Protein AF-A0A8X8A8C5-F1 (afdb_monomer)

Mean predicted aligned error: 16.79 Å

pLDDT: mean 71.11, std 15.17, range [40.16, 96.12]

Structure (mmCIF, N/CA/C/O backbone):
data_AF-A0A8X8A8C5-F1
#
_entry.id   AF-A0A8X8A8C5-F1
#
loop_
_atom_site.group_PDB
_atom_site.id
_atom_site.type_symbol
_atom_site.label_atom_id
_atom_site.label_alt_id
_atom_site.label_comp_id
_atom_site.label_asym_id
_atom_site.label_entity_id
_atom_site.label_seq_id
_atom_site.pdbx_PDB_ins_code
_atom_site.Cartn_x
_atom_site.Cartn_y
_atom_site.Cartn_z
_atom_site.occupancy
_atom_site.B_iso_or_equiv
_atom_site.auth_seq_id
_atom_site.auth_comp_id
_atom_site.auth_asym_id
_atom_site.auth_atom_id
_atom_site.pdbx_PDB_model_num
ATOM 1 N N . MET A 1 1 ? 58.739 -18.950 -27.497 1.00 55.09 1 MET A N 1
ATOM 2 C CA . MET A 1 1 ? 57.586 -18.528 -26.671 1.00 55.09 1 MET A CA 1
ATOM 3 C C . MET A 1 1 ? 56.767 -17.544 -27.496 1.00 55.09 1 MET A C 1
ATOM 5 O O . MET A 1 1 ? 57.222 -16.428 -27.693 1.00 55.09 1 MET A O 1
ATOM 9 N N . ALA A 1 2 ? 55.650 -17.980 -28.085 1.00 63.03 2 ALA A N 1
ATOM 10 C CA . ALA A 1 2 ? 54.789 -17.120 -28.902 1.00 63.03 2 ALA A CA 1
ATOM 11 C C . ALA A 1 2 ? 53.777 -16.403 -27.995 1.00 63.03 2 ALA A C 1
ATOM 13 O O . ALA A 1 2 ? 53.099 -17.051 -27.199 1.00 63.03 2 ALA A O 1
ATOM 14 N N . SER A 1 3 ? 53.713 -15.074 -28.071 1.00 65.06 3 SER A N 1
ATOM 15 C CA . SER A 1 3 ? 52.766 -14.254 -27.316 1.00 65.06 3 SER A CA 1
ATOM 16 C C . SER A 1 3 ? 51.352 -14.419 -27.877 1.00 65.06 3 SER A C 1
ATOM 18 O O . SER A 1 3 ? 51.109 -14.206 -29.063 1.00 65.06 3 SER A O 1
ATOM 20 N N . ALA A 1 4 ? 50.407 -14.807 -27.019 1.00 76.12 4 ALA A N 1
ATOM 21 C CA . ALA A 1 4 ? 48.998 -14.908 -27.382 1.00 76.12 4 ALA A CA 1
ATOM 22 C C . ALA A 1 4 ? 48.418 -13.518 -27.730 1.00 76.12 4 ALA A C 1
ATOM 24 O O . ALA A 1 4 ? 48.755 -12.530 -27.064 1.00 76.12 4 ALA A O 1
ATOM 25 N N . PRO A 1 5 ? 47.538 -13.413 -28.742 1.00 70.56 5 PRO A N 1
ATOM 26 C CA . PRO A 1 5 ? 46.909 -12.148 -29.093 1.00 70.56 5 PRO A CA 1
ATOM 27 C C . PRO A 1 5 ? 45.948 -11.723 -27.976 1.00 70.56 5 PRO A C 1
ATOM 29 O O . PRO A 1 5 ? 45.066 -12.480 -27.572 1.00 70.56 5 PRO A O 1
ATOM 32 N N . ARG A 1 6 ? 46.129 -10.505 -27.450 1.00 73.75 6 ARG A N 1
ATOM 33 C CA . ARG A 1 6 ? 45.235 -9.930 -26.433 1.00 73.75 6 ARG A CA 1
ATOM 34 C C . ARG A 1 6 ? 43.829 -9.732 -27.024 1.00 73.75 6 ARG A C 1
ATOM 36 O O . ARG A 1 6 ? 43.729 -9.159 -28.112 1.00 73.75 6 ARG A O 1
ATOM 43 N N . PRO A 1 7 ? 42.753 -10.143 -26.326 1.00 69.25 7 PRO A N 1
ATOM 44 C CA . PRO A 1 7 ? 41.389 -9.878 -26.768 1.00 69.25 7 PRO A CA 1
ATOM 45 C C . PRO A 1 7 ? 41.143 -8.366 -26.773 1.00 69.25 7 PRO A C 1
ATOM 47 O O . PRO A 1 7 ? 41.392 -7.672 -25.786 1.00 69.25 7 PRO A O 1
ATOM 50 N N . ARG A 1 8 ? 40.708 -7.845 -27.921 1.00 67.25 8 ARG A N 1
ATOM 51 C CA . ARG A 1 8 ? 40.379 -6.429 -28.100 1.00 67.25 8 ARG A CA 1
ATOM 52 C C . ARG A 1 8 ? 39.001 -6.178 -27.467 1.00 67.25 8 ARG A C 1
ATOM 54 O O . ARG A 1 8 ? 38.081 -6.930 -27.791 1.00 67.25 8 ARG A O 1
ATOM 61 N N . PRO A 1 9 ? 38.838 -5.184 -26.576 1.00 68.69 9 PRO A N 1
ATOM 62 C CA . PRO A 1 9 ? 37.526 -4.871 -26.026 1.00 68.69 9 PRO A CA 1
ATOM 63 C C . PRO A 1 9 ? 36.592 -4.395 -27.152 1.00 68.69 9 PRO A C 1
ATOM 65 O O . PRO A 1 9 ? 37.060 -3.742 -28.092 1.00 68.69 9 PRO A O 1
ATOM 68 N N . PRO A 1 10 ? 35.295 -4.741 -27.107 1.00 69.44 10 PRO A N 1
ATOM 69 C CA . PRO A 1 10 ? 34.331 -4.239 -28.073 1.00 69.44 10 PRO A CA 1
ATOM 70 C C . PRO A 1 10 ? 34.181 -2.726 -27.882 1.00 69.44 10 PRO A C 1
ATOM 72 O O . PRO A 1 10 ? 33.758 -2.255 -26.829 1.00 69.44 10 PRO A O 1
ATOM 75 N N . ASN A 1 11 ? 34.565 -1.963 -28.903 1.00 69.31 11 ASN A N 1
ATOM 76 C CA . ASN A 1 11 ? 34.429 -0.513 -28.919 1.00 69.31 11 ASN A CA 1
ATOM 77 C C . ASN A 1 11 ? 33.058 -0.183 -29.515 1.00 69.31 11 ASN A C 1
ATOM 79 O O . ASN A 1 11 ? 32.910 -0.179 -30.736 1.00 69.31 11 ASN A O 1
ATOM 83 N N . PHE A 1 12 ? 32.057 0.044 -28.668 1.00 71.12 12 PHE A N 1
ATOM 84 C CA . PHE A 1 12 ? 30.739 0.489 -29.122 1.00 71.12 12 PHE A CA 1
ATOM 85 C C . PHE A 1 12 ? 30.782 1.968 -29.506 1.00 71.12 12 PHE A C 1
ATOM 87 O O . PHE A 1 12 ? 31.432 2.779 -28.840 1.00 71.12 12 PHE A O 1
ATOM 94 N N . THR A 1 13 ? 30.099 2.328 -30.590 1.00 83.38 13 THR A N 1
ATOM 95 C CA . THR A 1 13 ? 29.954 3.737 -30.969 1.00 83.38 13 THR A CA 1
ATOM 96 C C . THR A 1 13 ? 29.025 4.449 -29.985 1.00 83.38 13 THR A C 1
ATOM 98 O O . THR A 1 13 ? 28.101 3.854 -29.429 1.00 83.38 13 THR A O 1
ATOM 101 N N . LEU A 1 14 ? 29.254 5.747 -29.762 1.00 83.69 14 LEU A N 1
ATOM 102 C CA . LEU A 1 14 ? 28.480 6.553 -28.808 1.00 83.69 14 LEU A CA 1
ATOM 103 C C . LEU A 1 14 ? 26.964 6.445 -29.079 1.00 83.69 14 LEU A C 1
ATOM 105 O O . LEU A 1 14 ? 26.177 6.28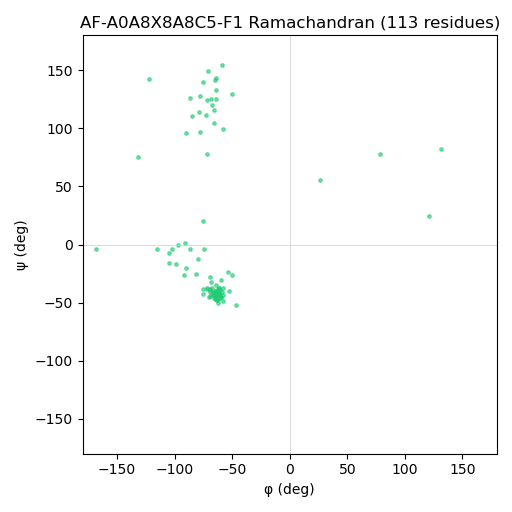9 -28.150 1.00 83.69 14 LEU A O 1
ATOM 109 N N . SER A 1 15 ? 26.563 6.438 -30.355 1.00 86.19 15 SER A N 1
ATOM 110 C CA . SER A 1 15 ? 25.176 6.248 -30.803 1.00 86.19 15 SER A CA 1
ATOM 111 C C . SER A 1 15 ? 24.585 4.887 -30.434 1.00 86.19 15 SER A C 1
ATOM 113 O O . SER A 1 15 ? 23.434 4.828 -30.010 1.00 86.19 15 SER A O 1
ATOM 115 N N . GLU A 1 16 ? 25.349 3.799 -30.553 1.00 86.00 16 GLU A N 1
ATOM 116 C CA . GLU A 1 16 ? 24.884 2.460 -30.163 1.00 86.00 16 GLU A CA 1
ATOM 117 C C . GLU A 1 16 ? 24.668 2.383 -28.652 1.00 86.00 16 GLU A C 1
ATOM 119 O O . GLU A 1 16 ? 23.658 1.850 -28.195 1.00 86.00 16 GLU A O 1
ATOM 124 N N . GLN A 1 17 ? 25.563 2.985 -27.867 1.00 89.31 17 GLN A N 1
ATOM 125 C CA . GLN A 1 17 ? 25.436 3.010 -26.413 1.00 89.31 17 GLN A CA 1
ATOM 126 C C . GLN A 1 17 ? 24.188 3.784 -25.955 1.00 89.31 17 GLN A C 1
ATOM 128 O O . GLN A 1 17 ? 23.470 3.312 -25.073 1.00 89.31 17 GLN A O 1
ATOM 133 N N . TRP A 1 18 ? 23.879 4.924 -26.581 1.00 91.38 18 TRP A N 1
ATOM 134 C CA . TRP A 1 18 ? 22.651 5.677 -26.298 1.00 91.38 18 TRP A CA 1
ATOM 135 C C . TRP A 1 18 ? 21.386 4.874 -26.603 1.00 91.38 18 TRP A C 1
ATOM 137 O O . TRP A 1 18 ? 20.454 4.871 -25.797 1.00 91.38 18 TRP A O 1
ATOM 147 N N . VAL A 1 19 ? 21.362 4.161 -27.732 1.00 92.94 19 VAL A N 1
ATOM 148 C CA . VAL A 1 19 ? 20.226 3.307 -28.106 1.00 92.94 19 VAL A CA 1
ATOM 149 C C . VAL A 1 19 ? 20.060 2.163 -27.107 1.00 92.94 19 VAL A C 1
ATOM 151 O O . VAL A 1 19 ? 18.943 1.902 -26.663 1.00 92.94 19 VAL A O 1
ATOM 154 N N . LEU A 1 20 ? 21.156 1.527 -26.688 1.00 92.19 20 LEU A N 1
ATOM 155 C CA . LEU A 1 20 ? 21.122 0.467 -25.679 1.00 92.19 20 LEU A CA 1
ATOM 156 C C . LEU A 1 20 ? 20.635 0.984 -24.318 1.00 92.19 20 LEU A C 1
ATOM 158 O O . LEU A 1 20 ? 19.837 0.311 -23.664 1.00 92.19 20 LEU A O 1
ATOM 162 N N . MET A 1 21 ? 21.053 2.184 -23.900 1.00 91.75 21 MET A N 1
ATOM 163 C CA . MET A 1 21 ? 20.563 2.806 -22.665 1.00 91.75 21 MET A CA 1
ATOM 164 C C . MET A 1 21 ? 19.065 3.109 -22.744 1.00 91.75 21 MET A C 1
ATOM 166 O O . MET A 1 21 ? 18.326 2.746 -21.830 1.00 91.75 21 MET A O 1
ATOM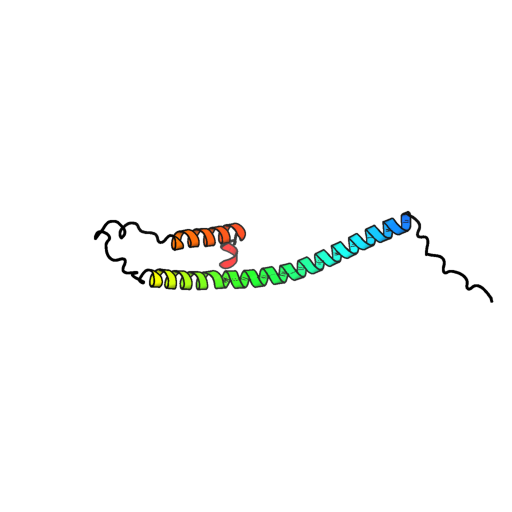 170 N N . ALA A 1 22 ? 18.602 3.709 -23.842 1.00 94.56 22 ALA A N 1
ATOM 171 C CA . ALA A 1 22 ? 17.187 4.007 -24.046 1.00 94.56 22 ALA A CA 1
ATOM 172 C C . ALA A 1 22 ? 16.334 2.728 -24.067 1.00 94.56 22 ALA A C 1
ATOM 174 O O . ALA A 1 22 ? 15.316 2.658 -23.378 1.00 94.56 22 ALA A O 1
ATOM 175 N N . ALA A 1 23 ? 16.783 1.693 -24.782 1.00 95.00 23 ALA A N 1
ATOM 176 C CA . ALA A 1 23 ? 16.122 0.392 -24.813 1.00 95.00 23 ALA A CA 1
ATOM 177 C C . ALA A 1 23 ? 16.077 -0.253 -23.419 1.00 95.00 23 ALA A C 1
ATOM 179 O O . ALA A 1 23 ? 15.036 -0.760 -23.011 1.00 95.00 23 ALA A O 1
ATOM 180 N N . THR A 1 24 ? 17.168 -0.176 -22.654 1.00 94.88 24 THR A N 1
ATOM 181 C CA . THR A 1 24 ? 17.230 -0.721 -21.289 1.00 94.88 24 THR A CA 1
ATOM 182 C C . THR A 1 24 ? 16.268 0.003 -20.353 1.00 94.88 24 THR A C 1
ATOM 184 O O . THR A 1 24 ? 15.542 -0.648 -19.605 1.00 94.88 24 THR A O 1
ATOM 187 N N . ILE A 1 25 ? 16.217 1.337 -20.408 1.00 95.75 25 ILE A N 1
ATOM 188 C CA . ILE A 1 25 ? 15.285 2.139 -19.603 1.00 95.75 25 ILE A CA 1
ATOM 189 C C . ILE A 1 25 ? 13.843 1.805 -19.980 1.00 95.75 25 ILE A C 1
ATOM 191 O O . ILE A 1 25 ? 13.014 1.623 -19.093 1.00 95.75 25 ILE A O 1
ATOM 195 N N . PHE A 1 26 ? 13.550 1.678 -21.274 1.00 96.12 26 PHE A N 1
ATOM 196 C CA . PHE A 1 26 ? 12.215 1.335 -21.750 1.00 96.12 26 PHE A CA 1
ATOM 197 C C . PHE A 1 26 ? 11.780 -0.054 -21.273 1.00 96.12 26 PHE A C 1
ATOM 199 O O . PHE A 1 26 ? 10.697 -0.200 -20.712 1.00 96.12 26 PHE A O 1
ATOM 206 N N . VAL A 1 27 ? 12.644 -1.062 -21.421 1.00 95.69 27 VAL A N 1
ATOM 207 C CA . VAL A 1 27 ? 12.369 -2.430 -20.960 1.00 95.69 27 VAL A CA 1
ATOM 208 C C . VAL A 1 27 ? 12.220 -2.473 -19.440 1.00 95.69 27 VAL A C 1
ATOM 210 O O . VAL A 1 27 ? 11.288 -3.096 -18.945 1.00 95.69 27 VAL A O 1
ATOM 213 N N . CYS A 1 28 ? 13.091 -1.788 -18.697 1.00 95.56 28 CYS A N 1
ATOM 214 C CA . CYS A 1 28 ? 13.030 -1.730 -17.237 1.00 95.56 28 CYS A CA 1
ATOM 215 C C . CYS A 1 28 ? 11.761 -1.018 -16.750 1.00 95.56 28 CYS A C 1
ATOM 217 O O . CYS A 1 28 ? 11.080 -1.517 -15.858 1.00 95.56 28 CYS A O 1
ATOM 219 N N . GLY A 1 29 ? 11.399 0.105 -17.374 1.00 93.19 29 GLY A N 1
ATOM 220 C CA . GLY A 1 29 ? 10.164 0.826 -17.081 1.00 93.19 29 GLY A CA 1
ATOM 221 C C . GLY A 1 29 ? 8.926 -0.014 -17.385 1.00 93.19 29 GLY A C 1
ATOM 222 O O . GLY A 1 29 ? 8.012 -0.068 -16.567 1.00 93.19 29 GLY A O 1
ATOM 223 N N . PHE A 1 30 ? 8.919 -0.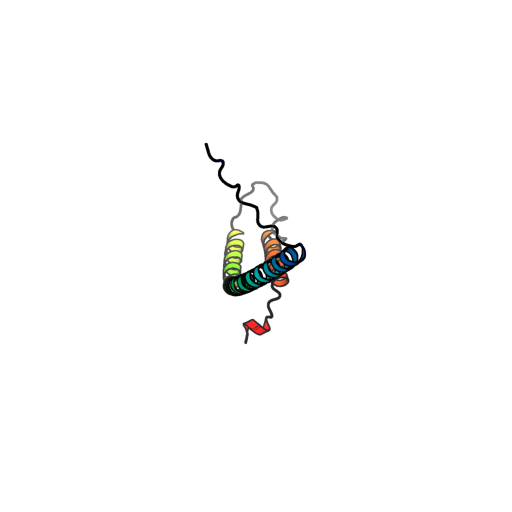730 -18.512 1.00 94.69 30 PHE A N 1
ATOM 224 C CA . PHE A 1 30 ? 7.821 -1.621 -18.880 1.00 94.69 30 PHE A CA 1
ATOM 225 C C . PHE A 1 30 ? 7.694 -2.812 -17.920 1.00 94.69 30 PHE A C 1
ATOM 227 O O . PHE A 1 30 ? 6.599 -3.090 -17.436 1.00 94.69 30 PHE A O 1
ATOM 234 N N . LEU A 1 31 ? 8.803 -3.477 -17.575 1.00 93.69 31 LEU A N 1
ATOM 235 C CA . LEU A 1 31 ? 8.806 -4.539 -16.562 1.00 93.69 31 LEU A CA 1
ATOM 236 C C . LEU A 1 31 ? 8.332 -4.013 -15.207 1.00 93.69 31 LEU A C 1
ATOM 238 O O . LEU A 1 31 ? 7.505 -4.649 -14.560 1.00 93.69 31 LEU A O 1
ATOM 242 N N . GLY A 1 32 ? 8.833 -2.849 -14.793 1.00 91.31 32 GLY A N 1
ATOM 243 C CA . GLY A 1 32 ? 8.426 -2.194 -13.556 1.00 91.31 32 GLY A CA 1
ATOM 244 C C . GLY A 1 32 ? 6.931 -1.893 -13.535 1.00 91.31 32 GLY A C 1
ATOM 245 O O . GLY A 1 32 ? 6.286 -2.142 -12.524 1.00 91.31 32 GLY A O 1
ATOM 246 N N . TYR A 1 33 ? 6.366 -1.439 -14.655 1.00 92.69 33 TYR A N 1
ATOM 247 C CA . TYR A 1 33 ? 4.933 -1.193 -14.792 1.00 92.69 33 TYR A CA 1
ATOM 248 C C . TYR A 1 33 ? 4.107 -2.478 -14.686 1.00 92.69 33 TYR A C 1
ATOM 250 O O . TYR A 1 33 ? 3.153 -2.517 -13.917 1.00 92.69 33 TYR A O 1
ATOM 258 N N . VAL A 1 34 ? 4.492 -3.548 -15.388 1.00 91.06 34 VAL A N 1
ATOM 259 C CA . VAL A 1 34 ? 3.781 -4.839 -15.323 1.00 91.06 34 VAL A CA 1
ATOM 260 C C . VAL A 1 34 ? 3.844 -5.436 -13.914 1.00 91.06 34 VAL A C 1
ATOM 262 O O . VAL A 1 34 ? 2.843 -5.936 -13.402 1.00 91.06 34 VAL A O 1
ATOM 265 N N . VAL A 1 35 ? 5.006 -5.359 -13.258 1.00 91.75 35 VAL A N 1
ATOM 266 C CA . VAL A 1 35 ? 5.159 -5.796 -11.863 1.00 91.75 35 VAL A CA 1
ATOM 267 C C . VAL A 1 35 ? 4.315 -4.927 -10.936 1.00 91.75 35 VAL A C 1
ATOM 269 O O . VAL A 1 35 ? 3.643 -5.461 -10.059 1.00 91.75 35 VAL A O 1
ATOM 272 N N . TYR A 1 36 ? 4.316 -3.609 -11.128 1.00 90.19 36 TYR A N 1
ATOM 273 C CA . TYR A 1 36 ? 3.500 -2.690 -10.343 1.00 90.19 36 TYR A CA 1
ATOM 274 C C . TYR A 1 36 ? 2.011 -2.998 -10.483 1.00 90.19 36 TYR A C 1
ATOM 276 O O . TYR A 1 36 ? 1.325 -3.060 -9.472 1.00 90.19 36 TYR A O 1
ATOM 284 N N . ASP A 1 37 ? 1.527 -3.244 -11.698 1.00 88.44 37 ASP A N 1
ATOM 285 C CA . ASP A 1 37 ? 0.129 -3.583 -11.960 1.00 88.44 37 ASP A CA 1
ATOM 286 C C . ASP A 1 37 ? -0.274 -4.885 -11.246 1.00 88.44 37 ASP A C 1
ATOM 288 O O . ASP A 1 37 ? -1.253 -4.917 -10.501 1.00 88.44 37 ASP A O 1
ATOM 292 N N . ALA A 1 38 ? 0.554 -5.932 -11.342 1.00 86.44 38 ALA A N 1
ATOM 293 C CA . ALA A 1 38 ? 0.321 -7.197 -10.641 1.00 86.44 38 ALA A CA 1
ATOM 294 C C . ALA A 1 38 ? 0.364 -7.052 -9.104 1.00 86.44 38 ALA A C 1
ATOM 296 O O . ALA A 1 38 ? -0.456 -7.633 -8.380 1.00 86.44 38 ALA A O 1
ATOM 297 N N . VAL A 1 39 ? 1.310 -6.265 -8.585 1.00 86.69 39 VAL A N 1
ATOM 298 C CA . VAL A 1 39 ? 1.433 -5.986 -7.147 1.00 86.69 39 VAL A CA 1
ATOM 299 C C . VAL A 1 39 ? 0.273 -5.121 -6.659 1.00 86.69 39 VAL A C 1
ATOM 301 O O . VAL A 1 39 ? -0.248 -5.368 -5.577 1.00 86.69 39 VAL A O 1
ATOM 304 N N . MET A 1 40 ? -0.182 -4.143 -7.438 1.00 86.62 40 MET A N 1
ATOM 305 C CA . MET A 1 40 ? -1.315 -3.299 -7.061 1.00 86.62 40 MET A CA 1
ATOM 306 C C . MET A 1 40 ? -2.641 -4.046 -7.128 1.00 86.62 40 MET A C 1
ATOM 308 O O . MET A 1 40 ? -3.467 -3.877 -6.231 1.00 86.62 40 MET A O 1
ATOM 312 N N . ALA A 1 41 ? -2.833 -4.925 -8.112 1.00 83.62 41 ALA A N 1
ATOM 313 C CA . ALA A 1 41 ? -4.003 -5.795 -8.167 1.00 83.62 41 ALA A CA 1
ATOM 314 C C . ALA A 1 41 ? -4.095 -6.662 -6.900 1.00 83.62 41 ALA A C 1
ATOM 316 O O . ALA A 1 41 ? -5.106 -6.663 -6.203 1.00 83.62 41 ALA A O 1
ATOM 317 N N . THR A 1 42 ? -2.993 -7.308 -6.517 1.00 80.44 42 THR A N 1
ATOM 318 C CA . THR A 1 42 ? -2.951 -8.140 -5.303 1.00 80.44 42 THR A CA 1
ATOM 319 C C . THR A 1 42 ? -3.052 -7.324 -4.011 1.00 80.44 42 THR A C 1
ATOM 321 O O . THR A 1 42 ? -3.774 -7.715 -3.090 1.00 80.44 42 THR A O 1
ATOM 324 N N . ALA A 1 43 ? -2.382 -6.172 -3.932 1.00 78.56 43 ALA A N 1
ATOM 325 C CA . ALA A 1 43 ? -2.448 -5.286 -2.773 1.00 78.56 43 ALA A CA 1
ATOM 326 C C . ALA A 1 43 ? -3.859 -4.724 -2.567 1.00 78.56 43 ALA A C 1
ATOM 328 O O . ALA A 1 43 ? -4.340 -4.707 -1.435 1.00 78.56 43 ALA A O 1
ATOM 329 N N . SER A 1 44 ? -4.536 -4.312 -3.642 1.00 81.19 44 SER A N 1
ATOM 330 C CA . SER A 1 44 ? -5.899 -3.773 -3.578 1.00 81.19 44 SER A CA 1
ATOM 331 C C . SER A 1 44 ? -6.910 -4.823 -3.117 1.00 81.19 44 SER A C 1
ATOM 333 O O . SER A 1 44 ? -7.717 -4.530 -2.236 1.00 81.19 44 SER A O 1
ATOM 335 N N . GLU A 1 45 ? -6.810 -6.068 -3.591 1.00 82.12 45 GLU A N 1
ATOM 336 C CA . GLU A 1 45 ? -7.656 -7.163 -3.109 1.00 82.12 45 GLU A CA 1
ATOM 337 C C . GLU A 1 45 ? -7.439 -7.474 -1.623 1.00 82.12 45 GLU A C 1
ATOM 339 O O . GLU A 1 45 ? -8.400 -7.665 -0.871 1.00 82.12 45 GLU A O 1
ATOM 344 N N . MET A 1 46 ? -6.180 -7.553 -1.181 1.00 73.12 46 MET A N 1
ATOM 345 C CA . MET A 1 46 ? -5.852 -7.826 0.223 1.00 73.12 46 MET A CA 1
ATOM 346 C C . MET A 1 46 ? -6.349 -6.701 1.126 1.00 73.12 46 MET A C 1
ATOM 348 O O . MET A 1 46 ? -6.952 -6.949 2.172 1.00 73.12 46 MET A O 1
ATOM 352 N N . LEU A 1 47 ? -6.155 -5.462 0.686 1.00 78.50 47 LEU A N 1
ATOM 353 C CA . LEU A 1 47 ? -6.629 -4.279 1.376 1.00 78.50 47 LEU A CA 1
ATOM 354 C C . LEU A 1 47 ? -8.161 -4.242 1.457 1.00 78.50 47 LEU A C 1
ATOM 356 O O . LEU A 1 47 ? -8.704 -3.982 2.529 1.00 78.50 47 LEU A O 1
ATOM 360 N N . GLN A 1 48 ? -8.864 -4.573 0.371 1.00 78.62 48 GLN A N 1
ATOM 361 C CA . GLN A 1 48 ? -10.324 -4.665 0.344 1.00 78.62 48 GLN A CA 1
ATOM 362 C C . GLN A 1 48 ? -10.848 -5.728 1.320 1.00 78.62 48 GLN A C 1
ATOM 364 O O . GLN A 1 48 ? -11.813 -5.481 2.045 1.00 78.62 48 GLN A O 1
ATOM 369 N N . ARG A 1 49 ? -10.200 -6.897 1.408 1.00 76.44 49 ARG A N 1
ATOM 370 C CA . ARG A 1 49 ? -10.573 -7.928 2.395 1.00 76.44 49 ARG A CA 1
ATOM 371 C C . ARG A 1 49 ? -10.349 -7.446 3.828 1.00 76.44 49 ARG A C 1
ATOM 373 O O . ARG A 1 49 ? -11.221 -7.635 4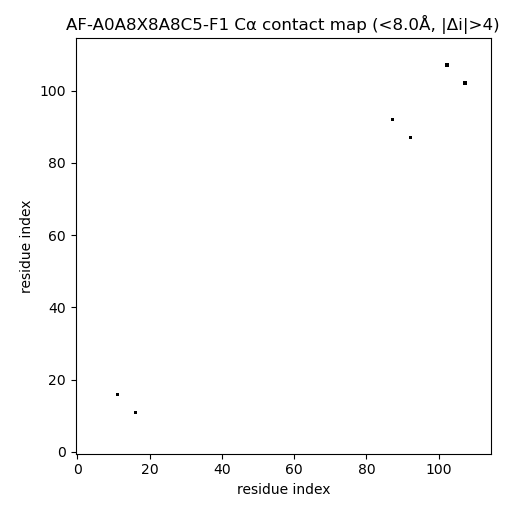.673 1.00 76.44 49 ARG A O 1
ATOM 380 N N . LEU A 1 50 ? -9.221 -6.789 4.101 1.00 75.25 50 LEU A N 1
ATOM 381 C CA . LEU A 1 50 ? -8.950 -6.195 5.414 1.00 75.25 50 LEU A CA 1
ATOM 382 C C . LEU A 1 50 ? -9.966 -5.103 5.768 1.00 75.25 50 LEU A C 1
ATOM 384 O O . LEU A 1 50 ? -10.411 -5.036 6.910 1.00 75.25 50 LEU A O 1
ATOM 388 N N . LEU A 1 51 ? -10.382 -4.295 4.793 1.00 70.62 51 LEU A N 1
ATOM 389 C CA . LEU A 1 51 ? -11.417 -3.270 4.935 1.00 70.62 51 LEU A CA 1
ATOM 390 C C . LEU A 1 51 ? -12.773 -3.861 5.328 1.00 70.62 51 LEU A C 1
ATOM 392 O O . LEU A 1 51 ? -13.411 -3.350 6.244 1.00 70.62 51 LEU A O 1
ATOM 396 N N . VAL A 1 52 ? -13.197 -4.950 4.683 1.00 76.19 52 VAL A N 1
ATOM 397 C CA . VAL A 1 52 ? -14.451 -5.651 5.018 1.00 76.19 52 VAL A CA 1
ATOM 398 C C . VAL A 1 52 ? -14.402 -6.244 6.432 1.00 76.19 52 VAL A C 1
ATOM 400 O O . VAL A 1 52 ? -15.409 -6.250 7.136 1.00 76.19 52 VAL A O 1
ATOM 403 N N . ILE A 1 53 ? -13.233 -6.718 6.873 1.00 76.69 53 ILE A N 1
ATOM 404 C CA . ILE A 1 53 ? -13.035 -7.314 8.207 1.00 76.69 53 ILE A CA 1
ATOM 405 C C . ILE A 1 53 ? -12.834 -6.235 9.293 1.00 76.69 53 ILE A C 1
ATOM 407 O O . ILE A 1 53 ? -13.170 -6.456 10.460 1.00 76.69 53 ILE A O 1
ATOM 411 N N . SER A 1 54 ? -12.351 -5.048 8.915 1.00 74.81 54 SER A N 1
ATOM 412 C 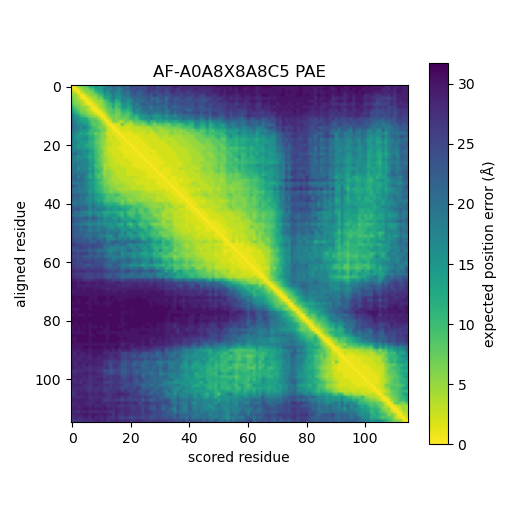CA . SER A 1 54 ? -12.118 -3.887 9.784 1.00 74.81 54 SER A CA 1
ATOM 413 C C . SER A 1 54 ? -13.286 -3.558 10.721 1.00 74.81 54 SER A C 1
ATOM 415 O O . SER A 1 54 ? -13.042 -3.510 11.924 1.00 74.81 54 SER A O 1
ATOM 417 N N . PRO A 1 55 ? -14.553 -3.409 10.273 1.00 73.06 55 PRO A N 1
ATOM 418 C CA . PRO A 1 55 ? -15.668 -3.096 11.171 1.00 73.06 55 PRO A CA 1
ATOM 419 C C . PRO A 1 55 ? -15.881 -4.155 12.259 1.00 73.06 55 PRO A C 1
ATOM 421 O O . PRO A 1 55 ? -16.282 -3.828 13.372 1.00 73.06 55 PRO A O 1
ATOM 424 N N . LEU A 1 56 ? -15.574 -5.420 11.981 1.00 79.31 56 LEU A N 1
ATOM 425 C CA . LEU A 1 56 ? -15.726 -6.504 12.946 1.00 79.31 56 LEU A CA 1
ATOM 426 C C . LEU A 1 56 ? -14.607 -6.457 14.000 1.00 79.31 56 LEU A C 1
ATOM 428 O O . LEU A 1 56 ? -14.879 -6.537 15.198 1.00 79.31 56 LEU A O 1
ATOM 432 N N . ILE A 1 57 ? -13.365 -6.208 13.567 1.00 75.75 57 ILE A N 1
ATOM 433 C CA . ILE A 1 57 ? -12.217 -5.939 14.456 1.00 75.75 57 ILE A CA 1
ATOM 434 C C . ILE A 1 57 ? -12.472 -4.688 15.305 1.00 75.75 57 ILE A C 1
ATOM 436 O O . ILE A 1 57 ? -12.143 -4.658 16.494 1.00 75.75 57 ILE A O 1
ATOM 440 N N . LEU A 1 58 ? -13.085 -3.670 14.701 1.00 74.50 58 LEU A N 1
ATOM 441 C CA . LEU A 1 58 ? -13.443 -2.405 15.322 1.00 74.50 58 LEU A CA 1
ATOM 442 C C . LEU A 1 58 ? -14.444 -2.624 16.461 1.00 74.50 58 LEU A C 1
ATOM 444 O O . LEU A 1 58 ? -14.200 -2.188 17.584 1.00 74.50 58 LEU A O 1
ATOM 448 N N . ILE A 1 59 ? -15.525 -3.363 16.194 1.00 79.25 59 ILE A N 1
ATOM 449 C CA . ILE A 1 59 ? -16.544 -3.718 17.190 1.00 79.25 59 ILE A CA 1
ATOM 450 C C . ILE A 1 59 ? -15.936 -4.548 18.325 1.00 79.25 59 ILE A C 1
ATOM 452 O O . ILE A 1 59 ? -16.195 -4.248 19.489 1.00 79.25 59 ILE A O 1
ATOM 456 N N . ILE A 1 60 ? -15.103 -5.550 18.020 1.00 77.19 60 ILE A N 1
ATOM 457 C CA . ILE A 1 60 ? -14.445 -6.380 19.045 1.00 77.19 60 ILE A CA 1
ATOM 458 C C . ILE A 1 60 ? -13.513 -5.528 19.910 1.00 77.19 60 ILE A C 1
ATOM 460 O O . ILE A 1 60 ? -13.557 -5.634 21.134 1.00 77.19 60 ILE A O 1
ATOM 464 N N . SER A 1 61 ? -12.716 -4.651 19.296 1.00 75.06 61 SER A N 1
ATOM 465 C CA . SER A 1 61 ? -11.807 -3.750 20.012 1.00 75.06 61 SER A CA 1
ATOM 466 C C . SER A 1 61 ? -12.573 -2.782 20.910 1.00 75.06 61 SER A C 1
ATOM 468 O O . SER A 1 61 ? -12.212 -2.618 22.072 1.00 75.06 61 SER A O 1
ATOM 470 N N . VAL A 1 62 ? -13.669 -2.192 20.421 1.00 70.88 62 VAL A N 1
ATOM 471 C CA . VAL A 1 62 ? -14.557 -1.340 21.228 1.00 70.88 62 VAL A CA 1
ATOM 472 C C . VAL A 1 62 ? -15.190 -2.138 22.365 1.00 70.88 62 VAL A C 1
ATOM 474 O O . VAL A 1 62 ? -15.214 -1.657 23.494 1.00 70.88 62 VAL A O 1
ATOM 477 N N . HIS A 1 63 ? -15.662 -3.360 22.111 1.00 70.00 63 HIS A N 1
ATOM 478 C CA . HIS A 1 63 ? -16.265 -4.209 23.136 1.00 70.00 63 HIS A CA 1
ATOM 479 C C . HIS A 1 63 ? -15.255 -4.611 24.219 1.00 70.00 63 HIS A C 1
ATOM 481 O O . HIS A 1 63 ? -15.586 -4.578 25.403 1.00 70.00 63 HIS A O 1
ATOM 487 N N . TRP A 1 64 ? -14.014 -4.920 23.836 1.00 63.69 64 TRP A N 1
ATOM 488 C CA . TRP A 1 64 ? -12.915 -5.205 24.759 1.00 63.69 64 TRP A CA 1
ATOM 489 C C . TRP A 1 64 ? -12.455 -3.971 25.529 1.00 63.69 64 TRP A C 1
ATOM 491 O O . TRP A 1 64 ? -12.197 -4.079 26.718 1.00 63.69 64 TRP A O 1
ATOM 501 N N . LEU A 1 65 ? -12.387 -2.795 24.904 1.00 63.09 65 LEU A N 1
ATOM 502 C CA . LEU A 1 65 ? -12.016 -1.544 25.578 1.00 63.09 65 LEU A CA 1
ATOM 503 C C . LEU A 1 65 ? -13.126 -1.050 26.513 1.00 63.09 65 LEU A C 1
ATOM 505 O O . LEU A 1 65 ? -12.845 -0.595 27.619 1.00 63.09 65 LEU A O 1
ATOM 509 N N . SER A 1 66 ? -14.387 -1.195 26.106 1.00 58.44 66 SER A N 1
ATOM 510 C CA . SER A 1 66 ? -15.558 -0.917 26.941 1.00 58.44 66 SER A CA 1
ATOM 511 C C . SER A 1 66 ? -15.676 -1.919 28.089 1.00 58.44 66 SER A C 1
ATOM 513 O O . SER A 1 66 ? -16.029 -1.536 29.199 1.00 58.44 66 SER A O 1
ATOM 515 N N . SER A 1 67 ? -15.347 -3.192 27.854 1.00 56.88 67 SER A N 1
ATOM 516 C CA . SER A 1 67 ? -15.255 -4.201 28.915 1.00 56.88 67 SER A CA 1
ATOM 517 C C . SER A 1 67 ? -13.940 -4.126 29.692 1.00 56.88 67 SER A C 1
ATOM 519 O O . SER A 1 67 ? -13.822 -4.733 30.744 1.00 56.88 67 SER A O 1
ATOM 521 N N . GLY A 1 68 ? -12.957 -3.378 29.203 1.00 52.41 68 GLY A N 1
ATOM 522 C CA . GLY A 1 68 ? -11.680 -3.127 29.856 1.00 52.41 68 GLY A CA 1
ATOM 523 C C . G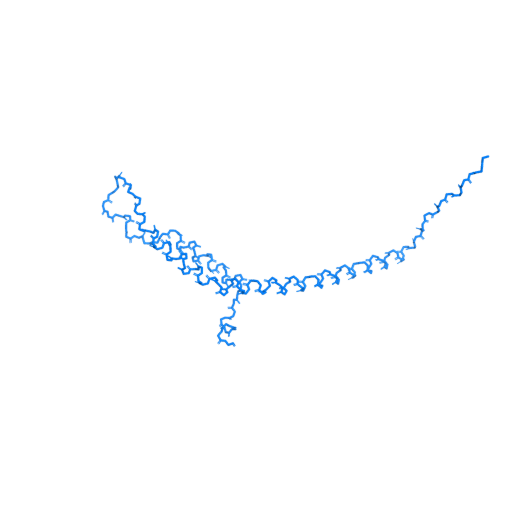LY A 1 68 ? -11.715 -1.885 30.746 1.00 52.41 68 GLY A C 1
ATOM 524 O O . GLY A 1 68 ? -10.935 -1.785 31.685 1.00 52.41 68 GLY A O 1
ATOM 525 N N . SER A 1 69 ? -12.662 -0.964 30.539 1.00 51.84 69 SER A N 1
ATOM 526 C CA . SER A 1 69 ? -12.868 0.186 31.432 1.00 51.84 69 SER A CA 1
ATOM 527 C C . SER A 1 69 ? -13.538 -0.180 32.763 1.00 51.84 69 SER A C 1
ATOM 529 O O . SER A 1 69 ? -13.711 0.689 33.612 1.00 51.84 69 S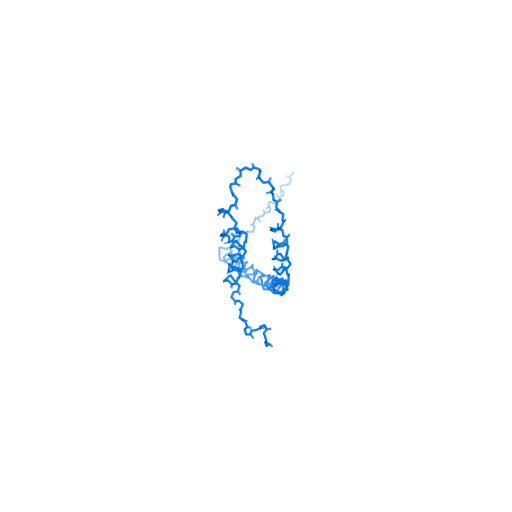ER A O 1
ATOM 531 N N . GLN A 1 70 ? -13.923 -1.445 32.950 1.00 51.25 70 GLN A N 1
ATOM 532 C CA . GLN A 1 70 ? -14.302 -2.012 34.249 1.00 51.25 70 GLN A CA 1
ATOM 533 C C . GLN A 1 70 ? -13.108 -2.643 34.989 1.00 51.25 70 GLN A C 1
ATOM 535 O O . GLN A 1 70 ? -13.279 -3.095 36.120 1.00 51.25 70 GLN A O 1
ATOM 540 N N . PHE A 1 71 ? -11.883 -2.603 34.436 1.00 48.97 71 PHE A N 1
ATOM 541 C CA . PHE A 1 71 ? -10.669 -2.788 35.237 1.00 48.97 71 PHE A CA 1
ATOM 542 C C . PHE A 1 71 ? -10.452 -1.542 36.102 1.00 48.97 71 PHE A C 1
ATOM 544 O O . PHE A 1 71 ? -9.658 -0.653 35.799 1.00 48.97 71 PHE A O 1
ATOM 551 N N . SER A 1 72 ? -11.225 -1.480 37.185 1.00 46.22 72 SER A N 1
ATOM 552 C CA . SER A 1 72 ? -11.022 -0.576 38.305 1.00 46.22 72 SER A CA 1
ATOM 553 C C . SER A 1 72 ? -9.631 -0.844 38.874 1.00 46.22 72 SER A C 1
ATOM 555 O O . SER A 1 72 ? -9.419 -1.818 39.592 1.00 46.22 72 SER A O 1
ATOM 557 N N . ILE A 1 73 ? -8.658 -0.015 38.500 1.00 50.62 73 ILE A N 1
ATOM 558 C CA . ILE A 1 73 ? -7.390 0.083 39.217 1.00 50.62 73 ILE A CA 1
ATOM 559 C C . ILE A 1 73 ? -7.731 0.807 40.525 1.00 50.62 73 ILE A C 1
ATOM 561 O O . ILE A 1 73 ? -8.096 1.986 40.474 1.00 50.62 73 ILE A O 1
ATOM 565 N N . PRO A 1 74 ? -7.666 0.144 41.692 1.00 43.00 74 PRO A N 1
ATOM 566 C CA . PRO A 1 74 ? -7.972 0.793 42.949 1.00 43.00 74 PRO A CA 1
ATOM 567 C C . PRO A 1 74 ? -6.752 1.632 43.323 1.00 43.00 74 PRO A C 1
ATOM 569 O O . PRO A 1 74 ? -5.763 1.117 43.836 1.00 43.00 74 PRO A O 1
ATOM 572 N N . ILE A 1 75 ? -6.793 2.925 43.007 1.00 48.56 75 ILE A N 1
ATOM 573 C CA . ILE A 1 75 ? -5.816 3.898 43.498 1.00 48.56 75 ILE A CA 1
ATOM 574 C C . ILE A 1 75 ? -6.315 4.356 44.875 1.00 48.56 75 ILE A C 1
ATOM 576 O O . ILE A 1 75 ? -7.355 5.017 44.951 1.00 48.56 75 ILE A O 1
ATOM 580 N N . PRO A 1 76 ? -5.632 3.997 45.975 1.00 40.53 76 PRO A N 1
ATOM 581 C CA . PRO A 1 76 ? -6.078 4.353 47.309 1.00 40.53 76 PRO A CA 1
ATOM 582 C C . PRO A 1 76 ? -5.697 5.812 47.584 1.00 40.53 76 PRO A C 1
ATOM 584 O O . PRO A 1 76 ? -4.517 6.141 47.663 1.00 40.53 76 PRO A O 1
ATOM 587 N N . GLY A 1 77 ? -6.696 6.687 47.736 1.00 47.91 77 GLY A N 1
ATOM 588 C CA . GLY A 1 77 ? -6.493 8.002 48.359 1.00 47.91 77 GLY A CA 1
ATOM 589 C C . GLY A 1 77 ? -6.821 9.254 47.541 1.00 47.91 77 GLY A C 1
ATOM 590 O O . GLY A 1 77 ? -6.278 10.304 47.859 1.00 47.91 77 GLY A O 1
ATOM 591 N N . SER A 1 78 ? -7.703 9.202 46.536 1.00 47.03 78 SER A N 1
ATOM 592 C CA . SER A 1 78 ? -8.216 10.427 45.889 1.00 47.03 78 SER A CA 1
ATOM 593 C C . SER A 1 78 ? -9.742 10.516 45.970 1.00 47.03 78 SER A C 1
ATOM 595 O O . SER A 1 78 ? -10.438 9.505 45.964 1.00 47.03 78 SER A O 1
ATOM 597 N N . GLU A 1 79 ? -10.231 11.738 46.162 1.00 49.66 79 GLU A N 1
ATOM 598 C CA . GLU A 1 79 ? -11.562 12.085 46.668 1.00 49.66 79 GLU A CA 1
ATOM 599 C C . GLU A 1 79 ? -12.769 11.557 45.856 1.00 49.66 79 GLU A C 1
ATOM 601 O O . GLU A 1 79 ? -12.682 11.388 44.637 1.00 49.66 79 GLU A O 1
ATOM 606 N N . PRO A 1 80 ? -13.945 11.371 46.499 1.00 52.25 80 PRO A N 1
ATOM 607 C CA . PRO A 1 80 ? -15.009 10.467 46.034 1.00 52.25 80 PRO A CA 1
ATOM 608 C C . PRO A 1 80 ? -15.876 10.912 44.837 1.00 52.25 80 PRO A C 1
ATOM 610 O O . PRO A 1 80 ? -16.986 10.400 44.691 1.00 52.25 80 PRO A O 1
ATOM 613 N N . GLY A 1 81 ? -15.465 11.856 43.979 1.00 53.50 81 GLY A N 1
ATOM 614 C CA . GLY A 1 81 ? -16.418 12.350 42.966 1.00 53.50 81 GLY A CA 1
ATOM 615 C C . GLY A 1 81 ? -15.951 13.221 41.802 1.00 53.50 81 GLY A C 1
ATOM 616 O O . GLY A 1 81 ? -16.777 13.516 40.940 1.00 53.50 81 GLY A O 1
ATOM 617 N N . ALA A 1 82 ? -14.683 13.627 41.707 1.00 50.09 82 ALA A N 1
ATOM 618 C CA . ALA A 1 82 ? -14.278 14.596 40.678 1.00 50.09 82 ALA A CA 1
ATOM 619 C C . ALA A 1 82 ? -13.783 13.968 39.359 1.00 50.09 82 ALA A C 1
ATOM 621 O O . ALA A 1 82 ? -13.923 14.577 38.303 1.00 50.09 82 ALA A O 1
ATOM 622 N N . ILE A 1 83 ? -13.251 12.740 39.381 1.00 52.22 83 ILE A N 1
ATOM 623 C CA . ILE A 1 83 ? -12.561 12.146 38.213 1.00 52.22 83 ILE A CA 1
ATOM 624 C C . ILE A 1 83 ? -13.451 11.130 37.459 1.00 52.22 83 ILE A C 1
ATOM 626 O O . ILE A 1 83 ? -13.095 10.640 36.393 1.00 52.22 83 ILE A O 1
ATOM 630 N N . HIS A 1 84 ? -14.658 10.842 37.962 1.00 49.62 84 HIS A N 1
ATOM 631 C CA . HIS A 1 84 ? -15.570 9.828 37.402 1.00 49.62 84 HIS A CA 1
ATOM 632 C C . HIS A 1 84 ? -16.659 10.389 36.465 1.00 49.62 84 HIS A C 1
ATOM 634 O O . HIS A 1 84 ? -17.469 9.618 35.957 1.00 49.62 84 HIS A O 1
ATOM 640 N N . ARG A 1 85 ? -16.720 11.712 36.232 1.00 53.31 85 ARG A N 1
ATOM 641 C CA . ARG A 1 85 ? -17.838 12.356 35.500 1.00 53.31 85 ARG A CA 1
ATOM 642 C C . ARG A 1 85 ? -17.479 13.010 34.155 1.00 53.31 85 ARG A C 1
ATOM 644 O O . ARG A 1 85 ? -18.374 13.437 33.436 1.00 53.31 85 ARG A O 1
ATOM 651 N N . ALA A 1 86 ? -16.216 13.033 33.753 1.00 52.97 86 ALA A N 1
ATOM 652 C CA . ALA A 1 86 ? -15.816 13.431 32.401 1.00 52.97 86 ALA A CA 1
ATOM 653 C C . ALA A 1 86 ? -14.839 12.366 31.884 1.00 52.97 86 ALA A C 1
ATOM 655 O O . ALA A 1 86 ? -13.634 12.486 32.024 1.00 52.97 86 ALA A O 1
ATOM 656 N N . GLY A 1 87 ? -15.304 11.184 31.487 1.00 56.16 87 GLY A N 1
ATOM 657 C CA . GLY A 1 87 ? -16.162 11.036 30.318 1.00 56.16 87 GLY A CA 1
ATOM 658 C C . GLY A 1 87 ? -15.284 11.099 29.069 1.00 56.16 87 GLY A C 1
ATOM 659 O O . GLY A 1 87 ? -15.206 12.139 28.430 1.00 56.16 87 GLY A O 1
ATOM 660 N N . GLY A 1 88 ? -14.597 9.995 28.762 1.00 56.16 88 GLY A N 1
ATOM 661 C CA . GLY A 1 88 ? -13.778 9.854 27.557 1.00 56.16 88 GLY A CA 1
ATOM 662 C C . GLY A 1 88 ? -12.390 9.308 27.860 1.00 56.16 88 GLY A C 1
ATOM 663 O O . GLY A 1 88 ? -11.428 10.060 27.956 1.00 56.16 88 GLY A O 1
ATOM 664 N N . SER A 1 89 ? -12.275 7.986 28.000 1.00 56.28 89 SER A N 1
ATOM 665 C CA . SER A 1 89 ? -10.969 7.320 27.979 1.00 56.28 89 SER A CA 1
ATOM 666 C C . SER A 1 89 ? -10.183 7.799 26.739 1.00 56.28 89 SER A C 1
ATOM 668 O O . SER A 1 89 ? -10.746 7.737 25.640 1.00 56.28 89 SER A O 1
ATOM 670 N N . PRO A 1 90 ? -8.917 8.256 26.866 1.00 59.94 90 PRO A N 1
ATOM 671 C CA . PRO A 1 90 ? -8.094 8.752 25.749 1.00 59.94 90 PRO A CA 1
ATOM 672 C C . PRO A 1 90 ? -8.056 7.801 24.545 1.00 59.94 90 PRO A C 1
ATOM 674 O O . PRO A 1 90 ? -7.907 8.216 23.397 1.00 59.94 90 PRO A O 1
ATOM 677 N N . TRP A 1 91 ? -8.256 6.514 24.820 1.00 66.44 91 TRP A N 1
ATOM 678 C CA . TRP A 1 91 ? -8.329 5.435 23.849 1.00 66.44 91 TRP A CA 1
ATOM 679 C C . TRP A 1 91 ? -9.469 5.586 22.846 1.00 66.44 91 TRP A C 1
ATOM 681 O O . TRP A 1 91 ? -9.266 5.303 21.672 1.00 66.44 91 TRP A O 1
ATOM 691 N N . GLY A 1 92 ? -10.640 6.079 23.262 1.00 69.44 92 GLY A N 1
ATOM 692 C CA . GLY A 1 92 ? -11.759 6.305 22.345 1.00 69.44 92 GLY A CA 1
ATOM 693 C C . GLY A 1 92 ? -11.442 7.389 21.313 1.00 69.44 92 GLY A C 1
ATOM 694 O O . GLY A 1 92 ? -11.725 7.221 20.132 1.00 69.44 92 GLY A O 1
ATOM 695 N N . VAL A 1 93 ? -10.779 8.469 21.738 1.00 67.94 93 VAL A N 1
ATOM 696 C CA . VAL A 1 93 ? -10.359 9.561 20.844 1.00 67.94 93 VAL A CA 1
ATOM 697 C C . VAL A 1 93 ? -9.252 9.100 19.901 1.00 67.94 93 VAL A C 1
ATOM 699 O O . VAL A 1 93 ? -9.343 9.345 18.701 1.00 67.94 93 VAL A O 1
ATOM 702 N N . ALA A 1 94 ? -8.246 8.380 20.410 1.00 70.25 94 ALA A N 1
ATOM 703 C CA . ALA A 1 94 ? -7.196 7.787 19.580 1.00 70.25 94 ALA A CA 1
ATOM 704 C C . ALA A 1 94 ? -7.778 6.833 18.525 1.00 70.25 94 ALA A C 1
ATOM 706 O O . ALA A 1 94 ? -7.338 6.813 17.377 1.00 70.25 94 ALA A O 1
ATOM 707 N N . PHE A 1 95 ? -8.818 6.091 18.899 1.00 72.56 95 PHE A N 1
ATOM 708 C CA . PHE A 1 95 ? -9.512 5.172 18.016 1.00 72.56 95 PHE A CA 1
ATOM 709 C C . PHE A 1 95 ? -10.323 5.877 16.928 1.00 72.56 95 PHE A C 1
ATOM 711 O O . PHE A 1 95 ? -10.235 5.510 15.759 1.00 72.56 95 PHE A O 1
ATOM 718 N N . VAL A 1 96 ? -11.068 6.923 17.292 1.00 74.62 96 VAL A N 1
ATOM 719 C CA . VAL A 1 96 ? -11.776 7.770 16.325 1.00 74.62 96 VAL A CA 1
ATOM 720 C C . VAL A 1 96 ? -10.783 8.452 15.386 1.00 74.62 96 VAL A C 1
ATOM 722 O O . VAL A 1 96 ? -11.046 8.502 14.190 1.00 74.62 96 VAL A O 1
ATOM 725 N N . LEU A 1 97 ? -9.627 8.912 15.879 1.00 77.88 97 LEU A N 1
ATOM 726 C CA . LEU A 1 97 ? -8.564 9.458 15.030 1.00 77.88 97 LEU A CA 1
ATOM 727 C C . LEU A 1 97 ? -8.019 8.415 14.050 1.00 77.88 97 LEU A C 1
ATOM 729 O O . LEU A 1 97 ? -7.830 8.738 12.883 1.00 77.88 97 LEU A O 1
ATOM 733 N N . LEU A 1 98 ? -7.781 7.181 14.502 1.00 77.00 98 LEU A N 1
ATOM 734 C CA . LEU A 1 98 ? -7.285 6.099 13.650 1.00 77.00 98 LEU A 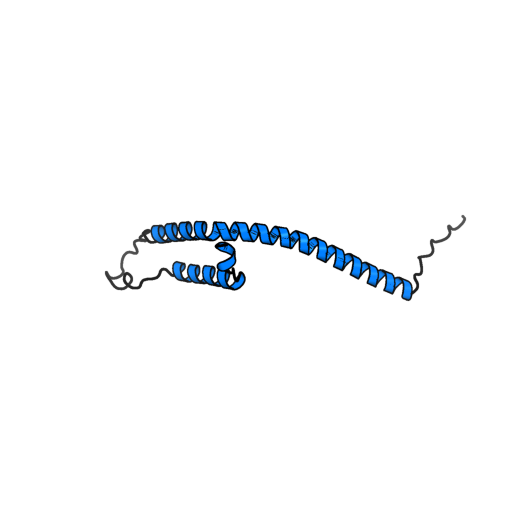CA 1
ATOM 735 C C . LEU A 1 98 ? -8.328 5.706 12.596 1.00 77.00 98 LEU A C 1
ATOM 737 O O . LEU A 1 98 ? -7.986 5.569 11.423 1.00 77.00 98 LEU A O 1
ATOM 741 N N . LEU A 1 99 ? -9.601 5.606 12.988 1.00 73.62 99 LEU A N 1
ATOM 742 C CA . LEU A 1 99 ? -10.723 5.388 12.075 1.00 73.62 99 LEU A CA 1
ATOM 743 C C . LEU A 1 99 ? -10.840 6.525 11.055 1.00 73.62 99 LEU A C 1
ATOM 745 O O . LEU A 1 99 ? -11.020 6.262 9.873 1.00 73.62 99 LEU A O 1
ATOM 749 N N . LEU A 1 100 ? -10.738 7.778 11.496 1.00 76.38 100 LEU A N 1
ATOM 750 C CA . LEU A 1 100 ? -10.854 8.949 10.632 1.00 76.38 100 LEU A CA 1
ATOM 751 C C . LEU A 1 100 ? -9.672 9.039 9.665 1.00 76.38 100 LEU A C 1
ATOM 753 O O . LEU A 1 100 ? -9.878 9.276 8.481 1.00 76.38 100 LEU A O 1
ATOM 757 N N . PHE A 1 101 ? -8.453 8.792 10.148 1.00 75.88 101 PHE A N 1
ATOM 758 C CA . PHE A 1 101 ? -7.251 8.698 9.323 1.00 75.88 101 PHE A CA 1
ATOM 759 C C . PHE A 1 101 ? -7.403 7.604 8.264 1.00 75.88 101 PHE A C 1
ATOM 761 O O . PHE A 1 101 ? -7.128 7.823 7.090 1.00 75.88 101 PHE A O 1
ATOM 768 N N . PHE A 1 102 ? -7.932 6.450 8.655 1.00 71.19 102 PHE A N 1
ATOM 769 C CA . PHE A 1 102 ? -8.234 5.368 7.733 1.00 71.19 102 PHE A CA 1
ATOM 770 C C . PHE A 1 102 ? -9.298 5.772 6.696 1.00 71.19 102 PHE A C 1
ATOM 772 O O . PHE A 1 102 ? -9.085 5.610 5.498 1.00 71.19 102 PHE A O 1
ATOM 779 N N . LEU A 1 103 ? -10.407 6.381 7.118 1.00 70.81 103 LEU A N 1
ATOM 780 C CA . LEU A 1 103 ? -11.469 6.837 6.214 1.00 70.81 103 LEU A CA 1
ATOM 781 C C . LEU A 1 103 ? -10.975 7.896 5.215 1.00 70.81 103 LEU A C 1
ATOM 783 O O . LEU A 1 103 ? -11.379 7.880 4.053 1.00 70.81 103 LEU A O 1
ATOM 787 N N . ILE A 1 104 ? -10.091 8.796 5.656 1.00 70.50 104 ILE A N 1
ATOM 788 C CA . ILE A 1 104 ? -9.530 9.862 4.819 1.00 70.50 104 ILE A CA 1
ATOM 789 C C . ILE A 1 104 ? -8.471 9.331 3.850 1.00 70.50 104 ILE A C 1
ATOM 791 O O . ILE A 1 104 ? -8.448 9.759 2.700 1.00 70.50 104 ILE A O 1
ATOM 795 N N . SER A 1 105 ? -7.635 8.377 4.276 1.00 69.56 105 SER A N 1
ATOM 796 C CA . SER A 1 105 ? -6.628 7.751 3.412 1.00 69.56 105 SER A CA 1
ATOM 797 C C . SER A 1 105 ? -7.248 6.885 2.321 1.00 69.56 105 SER A C 1
ATOM 799 O O . SER A 1 105 ? -6.672 6.792 1.241 1.00 69.56 105 SER A O 1
ATOM 801 N N . TYR A 1 106 ? -8.394 6.257 2.589 1.00 61.88 106 TYR A N 1
ATOM 802 C CA . TYR A 1 106 ? -8.969 5.273 1.672 1.00 61.88 106 TYR A CA 1
ATOM 803 C C . TYR A 1 106 ? -10.172 5.771 0.869 1.00 61.88 106 TYR A C 1
ATOM 805 O O . TYR A 1 106 ? -10.608 5.029 -0.005 1.00 61.88 106 TYR A O 1
ATOM 813 N N . GLN A 1 107 ? -10.698 6.978 1.149 1.00 62.31 107 GLN A N 1
ATOM 814 C CA . GLN A 1 107 ? -11.897 7.571 0.520 1.00 62.31 107 GLN A CA 1
ATOM 815 C C . GLN A 1 107 ? -12.891 6.520 -0.019 1.00 62.31 107 GLN A C 1
ATOM 817 O O . GLN A 1 107 ? -13.208 6.521 -1.212 1.00 62.31 107 GLN A O 1
ATOM 822 N N . PRO A 1 108 ? -13.361 5.571 0.814 1.00 55.44 108 PRO A N 1
ATOM 823 C CA . PRO A 1 108 ? -14.208 4.511 0.306 1.00 55.44 108 PRO A CA 1
ATOM 824 C C . PRO A 1 108 ? -15.538 5.136 -0.121 1.00 55.44 108 PRO A C 1
ATOM 826 O O . PRO A 1 108 ? -16.236 5.760 0.683 1.00 55.44 108 PRO A O 1
ATOM 829 N N . SER A 1 109 ? -15.891 5.003 -1.399 1.00 55.78 109 SER A N 1
ATOM 830 C CA . SER A 1 109 ? -17.206 5.399 -1.884 1.00 55.78 109 SER A CA 1
ATOM 831 C C . SER A 1 109 ? -18.242 4.475 -1.243 1.00 55.78 109 SER A C 1
ATOM 833 O O . SER A 1 109 ? -18.400 3.320 -1.627 1.00 55.78 109 SER A O 1
ATOM 835 N N . LEU A 1 110 ? -18.973 4.982 -0.245 1.00 55.16 110 LEU A N 1
ATOM 836 C CA . LEU A 1 110 ? -20.040 4.235 0.444 1.00 55.16 110 LEU A CA 1
ATOM 837 C C . LEU A 1 110 ? -21.095 3.661 -0.522 1.00 55.16 110 LEU A C 1
ATOM 839 O O . LEU A 1 110 ? -21.750 2.672 -0.213 1.00 55.16 110 LEU A O 1
ATOM 843 N N . LEU A 1 111 ? -21.223 4.261 -1.708 1.00 54.28 111 LEU A N 1
ATOM 844 C CA . LEU A 1 111 ? -22.079 3.793 -2.795 1.00 54.28 111 LEU A CA 1
ATOM 845 C C . LEU A 1 111 ? -21.610 2.486 -3.456 1.00 54.28 111 LEU A C 1
ATOM 847 O O . LEU A 1 111 ? -22.461 1.755 -3.942 1.00 54.28 111 LEU A O 1
ATOM 851 N N . GLY A 1 112 ? -20.310 2.172 -3.463 1.00 56.38 112 GLY A N 1
ATOM 852 C CA . GLY A 1 112 ? -19.774 0.938 -4.063 1.00 56.38 112 GLY A CA 1
ATOM 853 C C . GLY A 1 112 ? -19.771 -0.275 -3.128 1.00 56.38 112 GLY A C 1
ATOM 854 O O . GLY A 1 112 ? -19.367 -1.357 -3.527 1.00 56.38 112 GLY A O 1
ATOM 855 N N . PHE A 1 113 ? -20.169 -0.093 -1.866 1.00 49.75 113 PHE A N 1
ATOM 856 C CA . PHE A 1 113 ? -20.286 -1.178 -0.886 1.00 49.75 113 PHE A CA 1
ATOM 857 C C . PHE A 1 113 ? -21.736 -1.671 -0.727 1.00 49.75 113 PHE A C 1
ATOM 859 O O . PHE A 1 113 ? -21.971 -2.735 -0.162 1.00 49.75 113 PHE A O 1
ATOM 866 N N . ILE A 1 114 ? -22.710 -0.878 -1.188 1.00 58.50 114 ILE A N 1
ATOM 867 C CA . ILE A 1 114 ? -24.155 -1.140 -1.061 1.00 58.50 114 ILE A CA 1
ATOM 868 C C . ILE A 1 114 ? -24.779 -1.618 -2.391 1.00 58.50 114 ILE A C 1
ATOM 870 O O . ILE A 1 114 ? -25.863 -2.200 -2.366 1.00 58.50 114 ILE A O 1
ATOM 874 N N . PHE A 1 115 ? -24.093 -1.429 -3.523 1.00 40.16 115 PHE A N 1
ATOM 875 C CA . PHE A 1 115 ? -24.465 -1.917 -4.859 1.00 40.16 115 PHE A CA 1
ATOM 876 C C . PHE A 1 115 ? -23.338 -2.761 -5.449 1.00 40.16 115 PHE A C 1
ATOM 878 O O . PHE A 1 115 ? -23.664 -3.702 -6.207 1.00 40.16 115 PHE A O 1
#

Sequence (115 aa):
MASAPRPRPPNFTLSEQWVLMAATIFVCGFLGYVVYDAVMATASEMLQRLLVISPLILIISVHWLSSGSQFSIPIPGSEPGAIHRAGGSPWGVAFVLLLLFFLISYQPSLLGFIF

Foldseek 3Di:
DDDDDDDDPDDDDPVVVVVVVVVVCVVVVVVVVVVVVVVCVVVVVVVVVCVVCVVVVLVVVCVVVVVVVVPPPPDPDDDDDDPPPDDDDVVVVVSVVVVVVVCVVVVDPPVVVVD

Organism: Populus tomentosa (NCBI:txid118781)

Secondary structure (DSSP, 8-state):
-PPPPPPPPP---HHHHHHHHHHHHHHHHHHHHHHHHHHHHHHHHHHHHHHHHHHHHHHHHHHHHHHHTT-----TTS-TTSSSSS---HHHHHHHHHHHHHHHHH---GGGTT-

Radius of gyration: 31.21 Å; Cα contacts (8 Å, |Δi|>4): 3; chains: 1; bounding box: 82×33×79 Å

Solvent-accessible surface area (backbone atoms only — not comparable to full-atom values): 7203 Å² total; per-residue (Å²): 137,84,82,78,83,77,84,76,77,86,82,76,53,72,68,57,51,52,53,52,49,51,50,49,51,50,52,50,50,50,5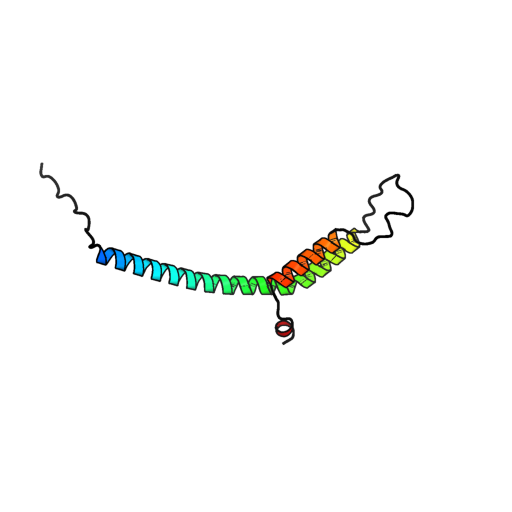2,49,48,55,51,46,51,56,50,47,54,53,50,50,53,54,48,52,53,50,56,70,47,40,64,58,55,48,51,52,51,50,51,50,52,63,62,47,70,69,65,73,75,86,72,90,86,72,75,99,68,78,79,83,75,72,83,71,64,70,65,59,56,54,47,51,51,52,51,48,51,49,49,66,76,60,64,71,61,70,70,73,77,78,107